Protein AF-A0A1M4U7E5-F1 (afdb_monomer)

Radius of gyration: 22.2 Å; Cα contacts (8 Å, |Δi|>4): 47; chains: 1; bounding box: 44×25×68 Å

Structure (mmCIF, N/CA/C/O backbone):
data_AF-A0A1M4U7E5-F1
#
_entry.id   AF-A0A1M4U7E5-F1
#
loop_
_atom_site.group_PDB
_atom_site.id
_atom_site.type_symbol
_atom_site.label_atom_id
_atom_site.label_alt_id
_atom_site.label_comp_id
_atom_site.label_asym_id
_atom_site.label_entity_id
_atom_site.label_seq_id
_atom_site.pdbx_PDB_ins_code
_atom_site.Cartn_x
_atom_site.Cartn_y
_atom_site.Cartn_z
_atom_site.occupancy
_atom_site.B_iso_or_equiv
_atom_site.auth_seq_id
_atom_site.auth_comp_id
_atom_site.auth_asym_id
_atom_site.auth_atom_id
_atom_site.pdbx_PDB_model_num
ATOM 1 N N . MET A 1 1 ? -0.050 -12.966 7.800 1.00 57.25 1 MET A N 1
ATOM 2 C CA . MET A 1 1 ? -0.741 -11.693 7.530 1.00 57.25 1 MET A CA 1
ATOM 3 C C . MET A 1 1 ? -2.253 -11.794 7.336 1.00 57.25 1 MET A C 1
ATOM 5 O O . MET A 1 1 ? -2.957 -11.485 8.278 1.00 57.25 1 MET A O 1
ATOM 9 N N . TYR A 1 2 ? -2.811 -12.243 6.198 1.00 59.78 2 TYR A N 1
ATOM 10 C CA . TYR A 1 2 ? -4.286 -12.225 6.025 1.00 59.78 2 TYR A CA 1
ATOM 11 C C . TYR A 1 2 ? -5.045 -13.084 7.056 1.00 59.78 2 TYR A C 1
ATOM 13 O O . TYR A 1 2 ? -6.093 -12.684 7.547 1.00 59.78 2 TYR A O 1
ATOM 21 N N . LYS A 1 3 ? -4.480 -14.237 7.428 1.00 64.25 3 LYS A N 1
ATOM 22 C CA . LYS A 1 3 ? -5.052 -15.119 8.454 1.00 64.25 3 LYS A CA 1
ATOM 23 C C . LYS A 1 3 ? -5.071 -14.454 9.839 1.00 64.25 3 LYS A C 1
ATOM 25 O O . LYS A 1 3 ? -6.101 -14.438 10.490 1.00 64.25 3 LYS A O 1
ATOM 30 N N . GLU A 1 4 ? -3.977 -13.789 10.210 1.00 65.12 4 GLU A N 1
ATOM 31 C CA . GLU A 1 4 ? -3.864 -13.024 11.464 1.00 65.12 4 GLU A CA 1
ATOM 32 C C . GLU A 1 4 ? -4.831 -11.838 11.503 1.00 65.12 4 GLU A C 1
ATOM 34 O O . GLU A 1 4 ? -5.372 -11.519 12.555 1.00 65.12 4 GLU A O 1
ATOM 39 N N . ILE A 1 5 ? -5.097 -11.215 10.348 1.00 66.19 5 ILE A N 1
ATOM 40 C CA . 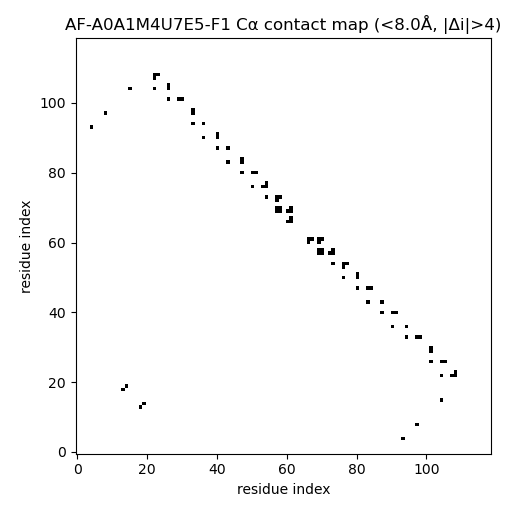ILE A 1 5 ? -6.083 -10.138 10.225 1.00 66.19 5 ILE A CA 1
ATOM 41 C C . ILE A 1 5 ? -7.494 -10.651 10.538 1.00 66.19 5 ILE A C 1
ATOM 43 O O . ILE A 1 5 ? -8.235 -9.983 11.255 1.00 66.19 5 ILE A O 1
ATOM 47 N N . GLN A 1 6 ? -7.854 -11.830 10.025 1.00 70.19 6 GLN A N 1
ATOM 48 C CA . GLN A 1 6 ? -9.155 -12.457 10.282 1.00 70.19 6 GLN A CA 1
ATOM 49 C C . GLN A 1 6 ? -9.284 -12.971 11.718 1.00 70.19 6 GLN A C 1
ATOM 51 O O . GLN A 1 6 ? -10.356 -12.879 12.311 1.00 70.19 6 GLN A O 1
ATOM 56 N N . ASP A 1 7 ? -8.202 -13.506 12.280 1.00 74.50 7 ASP A N 1
ATOM 57 C CA . ASP A 1 7 ? -8.183 -13.974 13.665 1.00 74.50 7 ASP A CA 1
ATOM 58 C C . ASP A 1 7 ? -8.307 -12.793 14.643 1.00 74.50 7 ASP A C 1
ATOM 60 O O . ASP A 1 7 ? -9.056 -12.875 15.618 1.00 74.50 7 ASP A O 1
ATOM 64 N N . HIS A 1 8 ? -7.664 -11.660 14.338 1.00 72.38 8 HIS A N 1
ATOM 65 C CA . HIS A 1 8 ? -7.818 -10.415 15.095 1.00 72.38 8 HIS A CA 1
ATOM 66 C C . HIS A 1 8 ? -9.222 -9.809 14.945 1.00 72.38 8 HIS A C 1
ATOM 68 O O . HIS A 1 8 ? -9.803 -9.369 15.931 1.00 72.38 8 HIS A O 1
ATOM 74 N N . GLU A 1 9 ? -9.808 -9.837 13.744 1.00 70.50 9 GLU A N 1
ATOM 75 C CA . GLU A 1 9 ? -11.192 -9.396 13.494 1.00 70.50 9 GLU A CA 1
ATOM 76 C C . GLU A 1 9 ? -12.196 -10.207 14.328 1.00 70.50 9 GLU A C 1
ATOM 78 O O . GLU A 1 9 ? -13.006 -9.627 15.051 1.00 70.50 9 GLU A O 1
ATOM 83 N N . LYS A 1 10 ? -12.070 -11.540 14.334 1.00 76.12 10 LYS A N 1
ATOM 84 C CA . LYS A 1 10 ? -12.894 -12.420 15.179 1.00 76.12 10 LYS A CA 1
ATOM 85 C C . LYS A 1 10 ? -12.700 -12.156 16.667 1.00 76.12 10 LYS A C 1
ATOM 87 O O . LYS A 1 10 ? -13.672 -12.181 17.416 1.00 76.12 10 LYS A O 1
ATOM 92 N N . TRP A 1 11 ? -11.463 -11.914 17.098 1.00 75.00 11 TRP A N 1
ATOM 93 C CA . TRP A 1 11 ? -11.176 -11.583 18.491 1.00 75.00 11 TRP A CA 1
ATOM 94 C C . TRP A 1 11 ? -11.857 -10.273 18.900 1.00 75.00 11 TRP A C 1
ATOM 96 O O . TRP A 1 11 ? -12.497 -10.217 19.946 1.00 75.00 11 TRP A O 1
ATOM 106 N N . VAL A 1 12 ? -11.794 -9.239 18.059 1.00 71.38 12 VAL A N 1
ATOM 107 C CA . VAL A 1 12 ? -12.451 -7.954 18.329 1.00 71.38 12 VAL A CA 1
ATOM 108 C C . VAL A 1 12 ? -13.974 -8.081 18.325 1.00 71.38 12 VAL A C 1
ATOM 110 O O . VAL A 1 12 ? -14.621 -7.543 19.222 1.00 71.38 12 VAL A O 1
ATOM 113 N N . GLU A 1 13 ? -14.559 -8.819 17.381 1.00 71.50 13 GLU A N 1
ATOM 114 C CA . GLU A 1 13 ? -16.003 -9.093 17.379 1.00 71.50 13 GLU A CA 1
ATOM 115 C C . GLU A 1 13 ? -16.464 -9.843 18.638 1.00 71.50 13 GLU A C 1
ATOM 117 O O . GLU A 1 13 ? -17.524 -9.534 19.189 1.00 71.50 13 GLU A O 1
ATOM 122 N N . ASP A 1 14 ? -15.674 -10.807 19.116 1.00 76.44 14 ASP A N 1
ATOM 123 C CA . ASP A 1 14 ? -15.959 -11.543 20.350 1.00 76.44 14 ASP A CA 1
ATOM 124 C C . ASP A 1 14 ? -15.886 -10.625 21.581 1.00 76.44 14 ASP A C 1
ATOM 126 O O . ASP A 1 14 ? -16.777 -10.647 22.433 1.00 76.44 14 ASP A O 1
ATOM 130 N N . GLN A 1 15 ? -14.891 -9.734 21.633 1.00 68.38 15 GLN A N 1
ATOM 131 C CA . GLN A 1 15 ? -14.769 -8.744 22.706 1.00 68.38 15 GLN A CA 1
ATOM 132 C C . GLN A 1 15 ? -15.886 -7.689 22.689 1.00 68.38 15 GLN A C 1
ATOM 134 O O . GLN A 1 15 ? -16.287 -7.223 23.752 1.00 68.38 15 GLN A O 1
ATOM 139 N N . ILE A 1 16 ? -16.430 -7.340 21.517 1.00 65.38 16 ILE A N 1
ATOM 140 C CA . ILE A 1 16 ? -17.609 -6.463 21.408 1.00 65.38 16 ILE A CA 1
ATOM 141 C C . ILE A 1 16 ? -18.863 -7.152 21.969 1.00 65.38 16 ILE A C 1
ATOM 143 O O . ILE A 1 16 ? -19.703 -6.493 22.581 1.00 65.38 16 ILE A O 1
ATOM 147 N N . LYS A 1 17 ? -19.012 -8.469 21.767 1.00 70.75 17 LYS A N 1
ATOM 148 C CA . LYS A 1 17 ? -20.174 -9.236 22.252 1.00 70.75 17 LYS A CA 1
ATOM 149 C C . LYS A 1 17 ? -20.095 -9.573 23.738 1.00 70.75 17 LYS A C 1
ATOM 151 O O . LYS A 1 17 ? -21.134 -9.643 24.389 1.00 70.75 17 LYS A O 1
ATOM 156 N N . ASN A 1 18 ? -18.897 -9.816 24.265 1.00 69.38 18 ASN A N 1
ATOM 157 C CA . ASN A 1 18 ? -18.695 -10.207 25.656 1.00 69.38 18 ASN A CA 1
ATOM 158 C C . ASN A 1 18 ? -17.479 -9.464 26.246 1.00 69.38 18 ASN A C 1
ATOM 160 O O . ASN A 1 18 ? -16.373 -10.016 26.292 1.00 69.38 18 ASN A O 1
ATOM 164 N N . PRO A 1 19 ? -17.651 -8.193 26.654 1.00 64.44 19 PRO A N 1
ATOM 165 C CA . PRO A 1 19 ? -16.545 -7.333 27.057 1.00 64.44 19 PRO A CA 1
ATOM 166 C C . PRO A 1 19 ? -15.887 -7.845 28.340 1.00 64.44 19 PRO A C 1
ATOM 168 O O . PRO A 1 19 ? -16.451 -7.763 29.429 1.00 64.44 19 PRO A O 1
ATOM 171 N N . LYS A 1 20 ? -14.658 -8.360 28.223 1.00 63.44 20 LYS A N 1
ATOM 172 C CA . LYS A 1 20 ? -13.846 -8.808 29.371 1.00 63.44 20 LYS A CA 1
ATOM 173 C C . LYS A 1 20 ? -12.900 -7.724 29.911 1.00 63.44 20 LYS A C 1
ATOM 175 O O . LYS A 1 20 ? -12.068 -8.016 30.767 1.00 63.44 20 LYS A O 1
ATOM 180 N N . GLY A 1 21 ? -13.003 -6.481 29.433 1.00 66.75 21 GLY A N 1
ATOM 181 C CA . GLY A 1 21 ? -12.121 -5.382 29.833 1.00 66.75 21 GLY A CA 1
ATOM 182 C C . GLY A 1 21 ? -12.553 -4.012 29.302 1.00 66.75 21 GLY A C 1
ATOM 183 O O . GLY A 1 21 ? -13.601 -3.877 28.684 1.00 66.75 21 GLY A O 1
ATOM 184 N N . SER A 1 22 ? -11.729 -2.989 29.552 1.00 69.50 22 SER A N 1
ATOM 185 C CA . SER A 1 22 ? -11.995 -1.606 29.127 1.00 69.50 22 SER A CA 1
ATOM 186 C C . SER A 1 22 ? -11.876 -1.447 27.608 1.00 69.50 22 SER A C 1
ATOM 188 O O . SER A 1 22 ? -10.819 -1.715 27.032 1.00 69.50 22 SER A O 1
ATOM 190 N N . TYR A 1 23 ? -12.917 -0.926 26.958 1.00 69.06 23 TYR A N 1
ATOM 191 C CA . TYR A 1 23 ? -12.917 -0.667 25.512 1.00 69.06 23 TYR A CA 1
ATOM 192 C C . TYR A 1 23 ? -11.795 0.290 25.074 1.00 69.06 23 TYR A C 1
ATOM 194 O O . TYR A 1 23 ? -11.323 0.220 23.940 1.00 69.06 23 TYR A O 1
ATOM 202 N N . PHE A 1 24 ? -11.303 1.144 25.978 1.00 70.00 24 PHE A N 1
ATOM 203 C CA . PHE A 1 24 ? -10.225 2.093 25.693 1.00 70.00 24 PHE A CA 1
ATOM 204 C C . PHE A 1 24 ? -8.874 1.409 25.412 1.00 70.00 24 PHE A C 1
ATOM 206 O O . PHE A 1 24 ? -8.133 1.832 24.523 1.00 70.00 24 PHE A O 1
ATOM 213 N N . SER A 1 25 ? -8.542 0.330 26.133 1.00 72.38 25 SER A N 1
ATOM 214 C CA . SER A 1 25 ? -7.288 -0.404 25.900 1.00 72.38 25 SER A CA 1
ATOM 215 C C . SER A 1 25 ? -7.341 -1.207 24.599 1.00 72.38 25 SER A C 1
ATOM 217 O O . SER A 1 25 ? -6.350 -1.248 23.866 1.00 72.38 25 SER A O 1
ATOM 219 N N . MET A 1 26 ? -8.508 -1.768 24.269 1.00 72.06 26 MET A N 1
ATOM 220 C CA . MET A 1 26 ? -8.747 -2.440 22.989 1.00 72.06 26 MET A CA 1
ATOM 221 C C . MET A 1 26 ? -8.631 -1.469 21.815 1.00 72.06 26 MET A C 1
ATOM 223 O O . MET A 1 26 ? -7.966 -1.783 20.830 1.00 72.06 26 MET A O 1
ATOM 227 N N . LEU A 1 27 ? -9.203 -0.269 21.939 1.00 75.81 27 LEU A N 1
ATOM 228 C CA . LEU A 1 27 ? -9.153 0.757 20.898 1.00 75.81 27 LEU A CA 1
ATOM 229 C C . LEU A 1 27 ? -7.711 1.189 20.594 1.00 75.81 27 LEU A C 1
ATOM 231 O O . LEU A 1 27 ? -7.317 1.224 19.429 1.00 75.81 27 LEU A O 1
ATOM 235 N N . LYS A 1 28 ? -6.891 1.400 21.632 1.00 78.12 28 LYS A N 1
ATOM 236 C CA . LYS A 1 28 ? -5.465 1.741 21.487 1.00 78.12 28 LYS A CA 1
ATOM 237 C C . LYS A 1 28 ? -4.648 0.621 20.832 1.00 78.12 28 LYS A C 1
ATOM 239 O O . LYS A 1 28 ? -3.752 0.891 20.031 1.00 78.12 28 LYS A O 1
ATOM 244 N N . TYR A 1 29 ? -4.940 -0.640 21.158 1.00 78.31 29 TYR A N 1
ATOM 245 C CA . TYR A 1 29 ? -4.298 -1.781 20.499 1.00 78.31 29 TYR A CA 1
ATOM 246 C C . TYR A 1 29 ? -4.686 -1.856 19.018 1.00 78.31 29 TYR A C 1
ATOM 248 O O . TYR A 1 29 ? -3.830 -2.043 18.152 1.00 78.31 29 TYR A O 1
ATOM 256 N N . HIS A 1 30 ? -5.966 -1.650 18.714 1.00 78.88 30 HIS A N 1
ATOM 257 C CA . HIS A 1 30 ? -6.466 -1.724 17.349 1.00 78.88 30 HIS A CA 1
ATOM 258 C C . HIS A 1 30 ? -5.942 -0.582 16.469 1.00 78.88 30 HIS A C 1
ATOM 260 O O . HIS A 1 30 ? -5.566 -0.818 15.323 1.00 78.88 30 HIS A O 1
ATOM 266 N N . GLU A 1 31 ? -5.822 0.625 17.021 1.00 80.88 31 GLU A N 1
ATOM 267 C CA . GLU A 1 31 ? -5.200 1.774 16.356 1.00 80.88 31 GLU A CA 1
ATOM 268 C C . GLU A 1 31 ? -3.746 1.483 15.958 1.00 80.88 31 GLU A C 1
ATOM 270 O O . GLU A 1 31 ? -3.341 1.754 14.824 1.00 80.88 31 GLU A O 1
ATOM 275 N N . ARG A 1 32 ? -2.967 0.848 16.847 1.00 83.00 32 ARG A N 1
ATOM 276 C CA . ARG A 1 32 ? -1.593 0.434 16.528 1.00 83.00 32 ARG A CA 1
ATOM 277 C C . ARG A 1 32 ? -1.560 -0.549 15.357 1.00 83.00 32 ARG A C 1
ATOM 279 O O . ARG A 1 32 ? -0.695 -0.428 14.494 1.00 83.00 32 ARG A O 1
ATOM 286 N N . GLN A 1 33 ? -2.491 -1.497 15.312 1.00 80.00 33 GLN A N 1
ATOM 287 C CA . GLN A 1 33 ? -2.590 -2.462 14.215 1.00 80.00 33 GLN A CA 1
ATOM 288 C C . GLN A 1 33 ? -2.959 -1.780 12.884 1.00 80.00 33 GLN A C 1
ATOM 290 O O . GLN A 1 33 ? -2.380 -2.095 11.844 1.00 80.00 33 GLN A O 1
ATOM 295 N N . ILE A 1 34 ? -3.840 -0.774 12.909 1.00 81.81 34 ILE A N 1
ATOM 296 C CA . ILE A 1 34 ? -4.148 0.045 11.725 1.00 81.81 34 ILE A CA 1
ATOM 297 C C . ILE A 1 34 ? -2.896 0.794 11.241 1.00 81.81 34 ILE A C 1
ATOM 299 O O . ILE A 1 34 ? -2.621 0.792 10.041 1.00 81.81 34 ILE A O 1
ATOM 303 N N . GLN A 1 35 ? -2.101 1.384 12.143 1.00 82.56 35 GLN A N 1
ATOM 304 C CA . GLN A 1 35 ? -0.845 2.062 11.781 1.00 82.56 35 GLN A CA 1
ATOM 305 C C . GLN A 1 35 ? 0.162 1.122 11.101 1.00 82.56 35 GLN A C 1
ATOM 307 O O . GLN A 1 35 ? 0.817 1.519 10.138 1.00 82.56 35 GLN A O 1
ATOM 312 N N . TRP A 1 36 ? 0.266 -0.129 11.557 1.00 81.56 36 TRP A N 1
ATOM 313 C CA . TRP A 1 36 ? 1.113 -1.137 10.910 1.00 81.56 36 TRP A CA 1
ATOM 314 C C . TRP A 1 36 ? 0.682 -1.412 9.464 1.00 81.56 36 TRP A C 1
ATOM 316 O O . TRP A 1 36 ? 1.522 -1.393 8.563 1.00 81.56 36 TRP A O 1
ATOM 326 N N . LEU A 1 37 ? -0.622 -1.570 9.217 1.00 80.38 37 LEU A N 1
ATOM 327 C CA . LEU A 1 37 ? -1.143 -1.727 7.854 1.00 80.38 37 LEU A CA 1
ATOM 328 C C . LEU A 1 37 ? -0.917 -0.474 6.995 1.00 80.38 37 LEU A C 1
ATOM 330 O O . LEU A 1 37 ? -0.627 -0.578 5.803 1.00 80.38 37 LEU A O 1
ATOM 334 N N . GLN A 1 38 ? -1.021 0.725 7.578 1.00 80.62 38 GLN A N 1
ATOM 335 C CA . GLN A 1 38 ? -0.687 1.963 6.868 1.00 80.62 38 GLN A CA 1
ATOM 336 C C . GLN A 1 38 ? 0.782 1.998 6.441 1.00 80.62 38 GLN A C 1
ATOM 338 O O . GLN A 1 38 ? 1.068 2.362 5.299 1.00 80.62 38 GLN A O 1
ATOM 343 N N . HIS A 1 39 ? 1.698 1.595 7.324 1.00 84.88 39 HIS A N 1
ATOM 344 C CA . HIS A 1 39 ? 3.123 1.542 7.010 1.00 84.88 39 HIS A CA 1
ATOM 345 C C . HIS A 1 39 ? 3.404 0.582 5.847 1.00 84.88 39 HIS A C 1
ATOM 347 O O . HIS A 1 39 ? 4.134 0.923 4.918 1.00 84.88 39 HIS A O 1
ATOM 353 N N . GLU A 1 40 ? 2.786 -0.598 5.847 1.00 85.06 40 GLU A N 1
ATOM 354 C CA . GLU A 1 40 ? 2.934 -1.563 4.755 1.00 85.06 40 GLU A CA 1
ATOM 355 C C . GLU A 1 40 ? 2.422 -1.002 3.416 1.00 85.06 40 GLU A C 1
ATOM 357 O O . GLU A 1 40 ? 3.095 -1.138 2.391 1.00 85.06 40 GLU A O 1
ATOM 362 N N . ARG A 1 41 ? 1.289 -0.279 3.417 1.00 87.62 41 ARG A N 1
ATOM 363 C CA . ARG A 1 41 ? 0.778 0.408 2.213 1.00 87.62 41 ARG A CA 1
ATOM 364 C C . ARG A 1 41 ? 1.753 1.452 1.675 1.00 87.62 41 ARG A C 1
ATOM 366 O O . ARG A 1 41 ? 1.933 1.527 0.461 1.00 87.62 41 ARG A O 1
ATOM 373 N N . LEU A 1 42 ? 2.387 2.238 2.548 1.00 86.06 42 LEU A N 1
ATOM 374 C CA . LEU A 1 42 ? 3.384 3.236 2.143 1.00 86.06 42 LEU A CA 1
ATOM 375 C C . LEU A 1 42 ? 4.607 2.579 1.499 1.00 86.06 42 LEU A C 1
ATOM 377 O O . LEU A 1 42 ? 5.058 3.027 0.445 1.00 86.06 42 LEU A O 1
ATOM 381 N N . VAL A 1 43 ? 5.106 1.491 2.090 1.00 88.88 43 VAL A N 1
ATOM 382 C CA . VAL A 1 43 ? 6.225 0.725 1.524 1.00 88.88 43 VAL A CA 1
ATOM 383 C C . VAL A 1 43 ? 5.839 0.133 0.168 1.00 88.88 43 VAL A C 1
ATOM 385 O O . VAL A 1 43 ? 6.601 0.264 -0.789 1.00 88.88 43 VAL A O 1
ATOM 388 N N . HIS A 1 44 ? 4.643 -0.449 0.036 1.00 87.00 44 HIS A N 1
ATOM 389 C CA . HIS A 1 44 ? 4.164 -0.955 -1.252 1.00 87.00 44 HIS A CA 1
ATOM 390 C C . HIS A 1 44 ? 4.051 0.140 -2.312 1.00 87.00 44 HIS A C 1
ATOM 392 O O . HIS A 1 44 ? 4.461 -0.083 -3.452 1.00 87.00 44 HIS A O 1
ATOM 398 N N . LEU A 1 45 ? 3.535 1.317 -1.952 1.00 87.81 45 LEU A N 1
ATOM 399 C CA . LEU A 1 45 ? 3.442 2.451 -2.866 1.00 87.81 45 LEU A CA 1
ATOM 400 C C . LEU A 1 45 ? 4.833 2.899 -3.329 1.00 87.81 45 LEU A C 1
ATOM 402 O O . LEU A 1 45 ? 5.054 3.056 -4.528 1.00 87.81 45 LEU A O 1
ATOM 406 N N . LEU A 1 46 ? 5.784 3.032 -2.400 1.00 90.75 46 LEU A N 1
ATOM 407 C CA . LEU A 1 46 ? 7.161 3.422 -2.702 1.00 90.75 46 LEU A CA 1
ATOM 408 C C . LEU A 1 46 ? 7.835 2.431 -3.660 1.00 90.75 46 LEU A C 1
ATOM 410 O O . LEU A 1 46 ? 8.417 2.838 -4.665 1.00 90.75 46 LEU A O 1
ATOM 414 N N . VAL A 1 47 ? 7.712 1.130 -3.383 1.00 90.38 47 VAL A N 1
ATOM 415 C CA . VAL A 1 47 ? 8.279 0.076 -4.237 1.00 90.38 47 VAL A CA 1
ATOM 416 C C . VAL A 1 47 ? 7.602 0.055 -5.613 1.00 90.38 47 VAL A C 1
ATOM 418 O O . VAL A 1 47 ? 8.283 -0.105 -6.622 1.00 90.38 47 VAL A O 1
ATOM 421 N N . THR A 1 48 ? 6.287 0.283 -5.687 1.00 89.88 48 THR A N 1
ATOM 422 C CA . THR A 1 48 ? 5.554 0.328 -6.967 1.00 89.88 48 THR A CA 1
ATOM 423 C C . THR A 1 48 ? 5.973 1.527 -7.817 1.00 89.88 48 THR A C 1
ATOM 425 O O . THR A 1 48 ? 6.186 1.374 -9.018 1.00 89.88 48 THR A O 1
ATOM 428 N N . ILE A 1 49 ? 6.156 2.705 -7.208 1.00 90.69 49 ILE A N 1
ATOM 429 C CA . ILE A 1 49 ? 6.667 3.896 -7.904 1.00 90.69 49 ILE A CA 1
ATOM 430 C C . ILE A 1 49 ? 8.088 3.644 -8.416 1.00 90.69 49 ILE A C 1
ATOM 432 O O . ILE A 1 49 ? 8.386 3.974 -9.562 1.00 90.69 49 ILE A O 1
ATOM 436 N N . LEU A 1 50 ? 8.948 3.015 -7.609 1.00 93.44 50 LEU A N 1
ATOM 437 C CA . LEU A 1 50 ? 10.303 2.660 -8.029 1.00 93.44 50 LEU A CA 1
ATOM 438 C C . LEU A 1 50 ? 10.2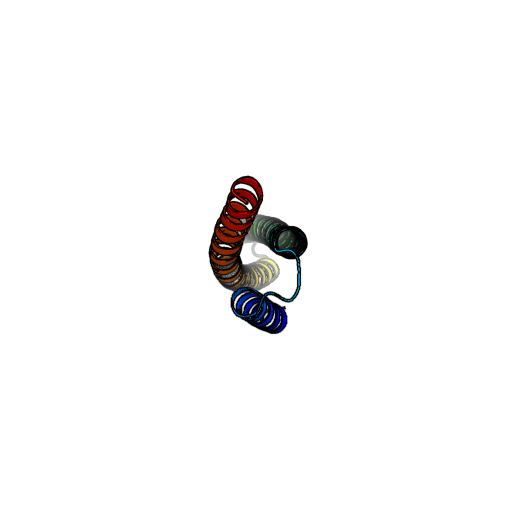85 1.729 -9.251 1.00 93.44 50 LEU A C 1
ATOM 440 O O . LEU A 1 50 ? 10.949 2.023 -10.243 1.00 93.44 50 LEU A O 1
ATOM 444 N N . ILE A 1 51 ? 9.477 0.662 -9.215 1.00 91.44 51 ILE A N 1
ATOM 445 C CA . ILE A 1 51 ? 9.305 -0.260 -10.349 1.00 91.44 51 ILE A CA 1
ATOM 446 C C . ILE A 1 51 ? 8.776 0.492 -11.576 1.00 91.44 51 ILE A C 1
ATOM 448 O O . ILE A 1 51 ? 9.308 0.312 -12.667 1.00 91.44 51 ILE A O 1
ATOM 452 N N . ALA A 1 52 ? 7.778 1.364 -11.416 1.00 90.62 52 ALA A N 1
ATOM 453 C CA . ALA A 1 52 ? 7.220 2.150 -12.515 1.00 90.62 52 ALA A CA 1
ATOM 454 C C . ALA A 1 52 ? 8.274 3.055 -13.175 1.00 90.62 52 ALA A C 1
ATOM 456 O O . ALA A 1 52 ? 8.379 3.089 -14.401 1.00 90.62 52 ALA A O 1
ATOM 457 N N . VAL A 1 53 ? 9.109 3.733 -12.383 1.00 93.31 53 VAL A N 1
ATOM 458 C CA . VAL A 1 53 ? 10.225 4.536 -12.907 1.00 93.31 53 VAL A CA 1
ATOM 459 C C . VAL A 1 53 ? 11.257 3.647 -13.612 1.00 93.31 53 VAL A C 1
ATOM 461 O O . VAL A 1 53 ? 11.716 3.994 -14.700 1.00 93.31 53 VAL A O 1
ATOM 464 N N . SER A 1 54 ? 11.582 2.472 -13.063 1.00 90.94 54 SER A N 1
ATOM 465 C CA . SER A 1 54 ? 12.475 1.504 -13.721 1.00 90.94 54 SER A CA 1
ATOM 466 C C . SER A 1 54 ? 11.914 0.974 -15.046 1.00 90.94 54 SER A C 1
ATOM 468 O O . SER A 1 54 ? 12.680 0.766 -15.988 1.00 90.94 54 SER A O 1
ATOM 470 N N . ILE A 1 55 ? 10.595 0.792 -15.155 1.00 90.31 55 ILE A N 1
ATOM 471 C CA . ILE A 1 55 ? 9.910 0.423 -16.405 1.00 90.31 55 ILE A CA 1
ATOM 472 C C . ILE A 1 55 ? 10.075 1.533 -17.444 1.00 90.31 55 ILE A C 1
ATOM 474 O O . ILE A 1 55 ? 10.456 1.246 -18.578 1.00 90.31 55 ILE A O 1
ATOM 478 N N . LEU A 1 56 ? 9.842 2.795 -17.063 1.00 91.81 56 LEU A N 1
ATOM 479 C CA . LEU A 1 56 ? 10.020 3.946 -17.958 1.00 91.81 56 LEU A CA 1
ATOM 480 C C . LEU A 1 56 ? 11.469 4.063 -18.444 1.00 91.81 56 LEU A C 1
ATOM 482 O O . LEU A 1 56 ? 11.707 4.271 -19.632 1.00 91.81 56 LEU A O 1
ATOM 486 N N . PHE A 1 57 ? 12.435 3.863 -17.546 1.00 90.44 57 PHE A N 1
ATOM 487 C CA . PHE A 1 57 ? 13.855 3.870 -17.892 1.00 90.44 57 PHE A CA 1
ATOM 488 C C . PHE A 1 57 ? 14.230 2.715 -18.832 1.00 90.44 57 PHE A C 1
ATOM 490 O O . PHE A 1 57 ? 14.929 2.918 -19.823 1.00 90.44 57 PHE A O 1
ATOM 497 N N . SER A 1 58 ? 13.708 1.512 -18.579 1.00 87.69 58 SER A N 1
ATOM 498 C CA . SER A 1 58 ? 13.914 0.349 -19.456 1.00 87.69 58 SER A CA 1
ATOM 499 C C . SER A 1 58 ? 13.291 0.569 -20.840 1.00 87.69 58 SER A C 1
ATOM 501 O O . SER A 1 58 ? 13.892 0.213 -21.850 1.00 87.69 58 SER A O 1
ATOM 503 N N . CYS A 1 59 ? 12.120 1.212 -20.898 1.00 87.44 59 CYS A N 1
ATOM 504 C CA . CYS A 1 59 ? 11.455 1.597 -22.143 1.00 87.44 59 CYS A CA 1
ATOM 505 C C . CYS A 1 59 ? 12.287 2.615 -22.941 1.00 87.44 59 CYS A C 1
ATOM 507 O O . CYS A 1 59 ? 12.482 2.450 -24.142 1.00 87.44 59 CYS A O 1
ATOM 509 N N . TRP A 1 60 ? 12.855 3.623 -22.272 1.00 89.81 60 TRP A N 1
ATOM 510 C CA . TRP A 1 60 ? 13.751 4.594 -22.906 1.00 89.81 60 TRP A CA 1
ATOM 511 C C . TRP A 1 60 ? 14.988 3.932 -23.536 1.00 89.81 60 TRP A C 1
ATOM 513 O O . TRP A 1 60 ? 15.361 4.247 -24.669 1.00 89.81 60 TRP A O 1
ATOM 523 N N . ILE A 1 61 ? 15.607 2.978 -22.832 1.00 87.75 61 ILE A N 1
ATOM 524 C CA . ILE A 1 61 ? 16.757 2.218 -23.347 1.00 87.75 61 ILE A CA 1
ATOM 525 C C . ILE A 1 61 ? 16.355 1.381 -24.565 1.00 87.75 61 ILE A C 1
ATOM 527 O O . ILE A 1 61 ? 17.076 1.388 -25.557 1.00 87.75 61 ILE A O 1
ATOM 531 N N . LEU A 1 62 ? 15.196 0.717 -24.532 1.00 86.44 62 LEU A N 1
ATOM 532 C CA . LEU A 1 62 ? 14.684 -0.059 -25.670 1.00 86.44 62 LEU A CA 1
ATOM 533 C C . LEU A 1 62 ? 14.428 0.788 -26.922 1.00 86.44 62 LEU A C 1
ATOM 535 O O . LEU A 1 62 ? 14.623 0.308 -28.032 1.00 86.44 62 LEU A O 1
ATOM 539 N N . LEU A 1 63 ? 13.981 2.036 -26.755 1.00 86.25 63 LEU A N 1
ATOM 540 C CA . LEU A 1 63 ? 13.724 2.946 -27.876 1.00 86.25 63 LEU A CA 1
ATOM 541 C C . LEU A 1 63 ? 15.009 3.531 -28.478 1.00 86.25 63 LEU A C 1
ATOM 543 O O . LEU A 1 63 ? 15.022 3.904 -29.648 1.00 86.25 63 LEU A O 1
ATOM 547 N N . THR A 1 64 ? 16.072 3.647 -27.681 1.00 88.50 64 THR A N 1
ATOM 548 C CA . THR A 1 64 ? 17.346 4.261 -28.096 1.00 88.50 64 THR A CA 1
ATOM 549 C C . THR A 1 64 ? 18.407 3.235 -28.492 1.00 88.50 64 THR A C 1
ATOM 551 O O . THR A 1 64 ? 19.361 3.584 -29.185 1.00 88.50 64 THR A O 1
ATOM 554 N N . THR A 1 65 ? 18.253 1.975 -28.077 1.00 80.75 65 THR A N 1
ATOM 555 C CA . THR A 1 65 ? 19.207 0.888 -28.328 1.00 80.75 65 THR A CA 1
ATOM 556 C C . THR A 1 65 ? 18.483 -0.428 -28.619 1.00 80.75 65 THR A C 1
ATOM 558 O O . THR A 1 65 ? 17.493 -0.754 -27.972 1.00 80.75 65 THR A O 1
ATOM 561 N N . GLU A 1 66 ? 19.015 -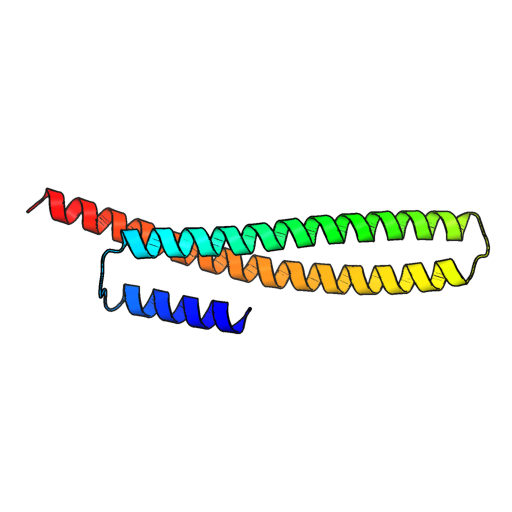1.250 -29.529 1.00 78.62 66 GLU A N 1
ATOM 562 C CA . GLU A 1 66 ? 18.488 -2.597 -29.830 1.00 78.62 66 GLU A CA 1
ATOM 563 C C . GLU A 1 66 ? 18.915 -3.645 -28.782 1.00 78.62 66 GLU A C 1
ATOM 565 O O . GLU A 1 66 ? 19.337 -4.761 -29.093 1.00 78.62 66 GLU A O 1
ATOM 570 N N . PHE A 1 67 ? 18.860 -3.289 -27.497 1.00 83.50 67 PHE A N 1
ATOM 571 C CA . PHE A 1 67 ? 19.319 -4.165 -26.428 1.00 83.50 67 PHE A CA 1
ATOM 572 C C . PHE A 1 67 ? 18.207 -5.122 -25.985 1.00 83.50 67 PHE A C 1
ATOM 574 O O . PHE A 1 67 ? 17.376 -4.798 -25.137 1.00 83.50 67 PHE A O 1
ATOM 581 N N . ILE A 1 68 ? 18.215 -6.341 -26.532 1.00 83.19 68 ILE A N 1
ATOM 582 C CA . ILE A 1 68 ? 17.216 -7.399 -26.263 1.00 83.19 68 ILE A CA 1
ATOM 583 C C . ILE A 1 68 ? 17.026 -7.659 -24.758 1.00 83.19 68 ILE A C 1
ATOM 585 O O . ILE A 1 68 ? 15.908 -7.896 -24.294 1.00 83.19 68 ILE A O 1
ATOM 589 N N . LEU A 1 69 ? 18.101 -7.559 -23.969 1.00 86.75 69 LEU A N 1
ATOM 590 C CA . LEU A 1 69 ? 18.053 -7.766 -22.521 1.00 86.75 69 LEU A CA 1
ATOM 591 C C . LEU A 1 69 ? 17.193 -6.706 -21.802 1.00 86.75 69 LEU A C 1
ATOM 593 O O . LEU A 1 69 ? 16.532 -7.031 -20.815 1.00 86.75 69 LEU A O 1
ATOM 597 N N . ALA A 1 70 ? 17.123 -5.472 -22.318 1.00 84.50 70 ALA A N 1
ATOM 598 C CA . ALA A 1 70 ? 16.229 -4.441 -21.784 1.00 84.50 70 ALA A CA 1
ATOM 599 C C . ALA A 1 70 ? 14.745 -4.791 -22.017 1.00 84.50 70 ALA A C 1
ATOM 601 O O . ALA A 1 70 ? 13.904 -4.490 -21.170 1.00 84.50 70 ALA A O 1
ATOM 602 N N . GLY A 1 71 ? 14.432 -5.514 -23.100 1.00 85.50 71 GLY A N 1
ATOM 603 C CA . GLY A 1 71 ? 13.095 -6.042 -23.398 1.00 85.50 71 GLY A CA 1
ATOM 604 C C . GLY A 1 71 ? 12.639 -7.084 -22.381 1.00 85.50 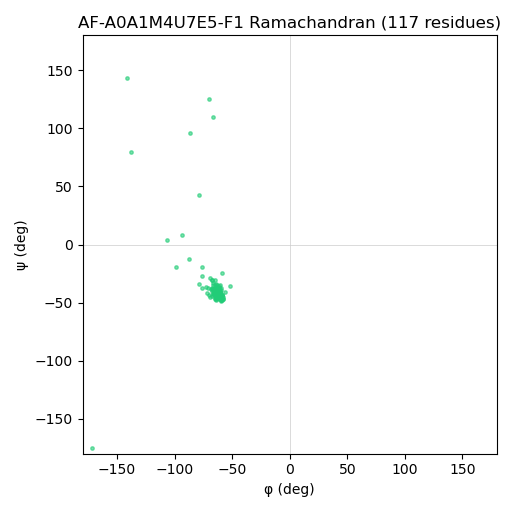71 GLY A C 1
ATOM 605 O O . GLY A 1 71 ? 11.529 -7.006 -21.852 1.00 85.50 71 GLY A O 1
ATOM 606 N N . MET A 1 72 ? 13.525 -8.025 -22.041 1.00 89.19 72 MET A N 1
ATOM 607 C CA . MET A 1 72 ? 13.251 -9.020 -20.997 1.00 89.19 72 MET A CA 1
ATOM 608 C C . MET A 1 72 ? 13.063 -8.359 -19.625 1.00 89.19 72 MET A C 1
ATOM 610 O O . MET A 1 72 ? 12.123 -8.700 -18.905 1.00 89.19 72 MET A O 1
ATOM 614 N N . LEU A 1 73 ? 13.912 -7.384 -19.280 1.00 89.00 73 LEU A N 1
ATOM 615 C CA . LEU A 1 73 ? 13.804 -6.640 -18.023 1.00 89.00 73 LEU A CA 1
ATOM 61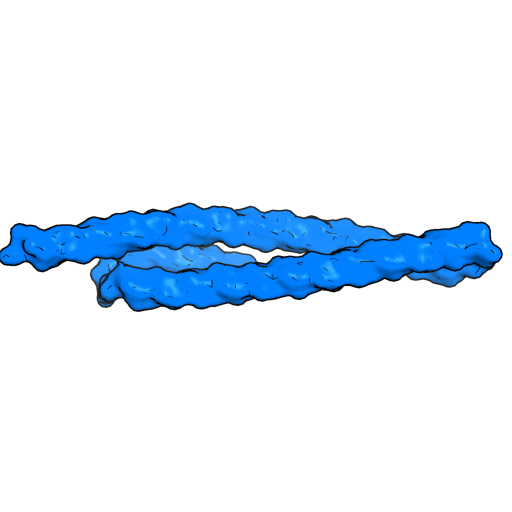6 C C . LEU A 1 73 ? 12.473 -5.880 -17.926 1.00 89.00 73 LEU A C 1
ATOM 618 O O . LEU A 1 73 ? 11.797 -5.958 -16.902 1.00 89.00 73 LEU A O 1
ATOM 622 N N . PHE A 1 74 ? 12.061 -5.206 -19.002 1.00 89.00 74 PHE A N 1
ATOM 623 C CA . PHE A 1 74 ? 10.778 -4.508 -19.076 1.00 89.00 74 PHE A CA 1
ATOM 624 C C . PHE A 1 74 ? 9.592 -5.450 -18.825 1.00 89.00 74 PHE A C 1
ATOM 626 O O . PHE A 1 74 ? 8.694 -5.121 -18.045 1.00 89.00 74 PHE A O 1
ATOM 633 N N . PHE A 1 75 ? 9.598 -6.639 -19.435 1.00 90.38 75 PHE A N 1
ATOM 634 C CA . PHE A 1 75 ? 8.527 -7.620 -19.252 1.00 90.38 75 PHE A CA 1
ATOM 635 C C . PHE A 1 75 ? 8.449 -8.123 -17.802 1.00 90.38 75 PHE A C 1
ATOM 637 O O . PHE A 1 75 ? 7.366 -8.151 -17.214 1.00 90.38 75 PHE A O 1
ATOM 644 N N . ILE A 1 76 ? 9.598 -8.449 -17.197 1.00 91.81 76 ILE A N 1
ATOM 645 C CA . ILE A 1 76 ? 9.677 -8.894 -15.797 1.00 91.81 76 ILE A CA 1
ATOM 646 C C . ILE A 1 76 ? 9.180 -7.796 -14.850 1.00 91.81 76 ILE A C 1
ATOM 648 O O . ILE A 1 76 ? 8.353 -8.067 -13.977 1.00 91.81 76 ILE A O 1
ATOM 652 N N . LEU A 1 77 ? 9.637 -6.554 -15.035 1.00 90.69 77 LEU A N 1
ATOM 653 C CA . LEU A 1 77 ? 9.209 -5.422 -14.211 1.00 90.69 77 LEU A CA 1
ATOM 654 C C . LEU A 1 77 ? 7.709 -5.147 -14.359 1.00 90.69 77 LEU A C 1
ATOM 656 O O . LEU A 1 77 ? 7.041 -4.863 -13.367 1.00 90.69 77 LEU A O 1
ATOM 660 N N . THR A 1 78 ? 7.160 -5.283 -15.566 1.00 88.56 78 THR A N 1
ATOM 661 C CA . THR A 1 78 ? 5.722 -5.114 -15.817 1.00 88.56 78 THR A CA 1
ATOM 662 C C . THR A 1 78 ? 4.903 -6.189 -15.104 1.00 88.56 78 THR A C 1
ATOM 664 O O . THR A 1 78 ? 3.936 -5.863 -14.413 1.00 88.56 78 THR A O 1
ATOM 667 N N . ALA A 1 79 ? 5.306 -7.460 -15.201 1.00 91.88 79 ALA A N 1
ATOM 668 C CA . ALA A 1 79 ? 4.646 -8.551 -14.484 1.00 91.88 79 ALA A CA 1
ATOM 669 C C . ALA A 1 79 ? 4.698 -8.341 -12.960 1.00 91.88 79 ALA A C 1
ATOM 671 O O . ALA A 1 79 ? 3.687 -8.504 -12.270 1.00 91.88 79 ALA A O 1
ATOM 672 N N . LEU A 1 80 ? 5.853 -7.907 -12.444 1.00 89.62 80 LEU A N 1
ATOM 673 C CA . LEU A 1 80 ? 6.026 -7.568 -11.035 1.00 89.62 80 LEU A CA 1
ATOM 674 C C . LEU A 1 80 ? 5.106 -6.411 -10.622 1.00 89.62 80 LEU A C 1
ATOM 676 O O . LEU A 1 80 ? 4.442 -6.498 -9.593 1.00 89.62 80 LEU A O 1
ATOM 680 N N . CYS A 1 81 ? 5.004 -5.366 -11.443 1.00 89.81 81 CYS A N 1
ATOM 681 C CA . CYS A 1 81 ? 4.135 -4.217 -11.196 1.00 89.81 81 CYS A CA 1
ATOM 682 C C . CYS A 1 81 ? 2.664 -4.638 -11.052 1.00 89.81 81 CYS A C 1
ATOM 684 O O . CYS A 1 81 ? 2.012 -4.280 -10.071 1.00 89.81 81 CYS A O 1
ATOM 686 N N . VAL A 1 82 ? 2.155 -5.477 -11.961 1.00 89.12 82 VAL A N 1
ATOM 687 C CA . VAL A 1 82 ? 0.774 -5.989 -11.893 1.00 89.12 82 VAL A CA 1
ATOM 688 C C . VAL A 1 82 ? 0.541 -6.803 -10.619 1.00 89.12 82 VAL A C 1
ATOM 690 O O . VAL A 1 82 ? -0.462 -6.600 -9.931 1.00 89.12 82 VAL A O 1
ATOM 693 N N . PHE A 1 83 ? 1.476 -7.689 -10.264 1.00 89.81 83 PHE A N 1
ATOM 694 C CA . PHE A 1 83 ? 1.384 -8.471 -9.029 1.00 89.81 83 PHE A CA 1
ATOM 695 C C . PHE A 1 83 ? 1.365 -7.574 -7.779 1.00 89.81 83 PHE A C 1
ATOM 697 O O . PHE A 1 83 ? 0.567 -7.794 -6.865 1.00 89.81 83 PHE A O 1
ATOM 704 N N . TYR A 1 84 ? 2.191 -6.525 -7.757 1.00 86.56 84 TYR A N 1
ATOM 705 C CA . TYR A 1 84 ? 2.238 -5.552 -6.663 1.00 86.56 84 TYR A CA 1
ATOM 706 C C . TYR A 1 84 ? 0.949 -4.732 -6.548 1.00 86.56 84 TYR A C 1
ATOM 708 O O . TYR A 1 84 ? 0.441 -4.550 -5.439 1.00 86.56 84 TYR A O 1
ATOM 716 N N . ILE A 1 85 ? 0.373 -4.298 -7.671 1.00 84.62 85 ILE A N 1
ATOM 717 C CA . ILE A 1 85 ? -0.918 -3.596 -7.699 1.00 84.62 85 ILE A CA 1
ATOM 718 C C . ILE A 1 85 ? -2.034 -4.504 -7.160 1.00 84.62 85 ILE A C 1
ATOM 720 O O . ILE A 1 85 ? -2.831 -4.080 -6.321 1.00 84.62 85 ILE A O 1
ATOM 724 N N . ALA A 1 86 ? -2.075 -5.773 -7.575 1.00 85.25 86 ALA A N 1
ATOM 725 C CA . ALA A 1 86 ? -3.046 -6.735 -7.054 1.00 85.25 86 ALA A CA 1
ATOM 726 C C . ALA A 1 86 ? -2.894 -6.944 -5.535 1.00 85.25 86 ALA A C 1
ATOM 728 O O . ALA A 1 86 ? -3.891 -6.987 -4.805 1.00 85.25 86 ALA A O 1
ATOM 729 N N . HIS A 1 87 ? -1.654 -7.021 -5.040 1.00 83.81 87 HIS A N 1
ATOM 730 C CA . HIS A 1 87 ? -1.383 -7.096 -3.604 1.00 83.81 87 HIS A CA 1
ATOM 731 C C . HIS A 1 87 ? -1.899 -5.858 -2.855 1.00 83.81 87 HIS A C 1
ATOM 733 O O . HIS A 1 87 ? -2.542 -5.994 -1.810 1.00 83.81 87 HIS A O 1
ATOM 739 N N . TYR A 1 88 ? -1.688 -4.666 -3.420 1.00 84.19 88 TYR A N 1
ATOM 740 C CA . TYR A 1 88 ? -2.149 -3.397 -2.858 1.00 84.19 88 TYR A CA 1
ATOM 741 C C . TYR A 1 88 ? -3.675 -3.350 -2.689 1.00 84.19 88 TYR A C 1
ATOM 743 O O . TYR A 1 88 ? -4.157 -3.048 -1.596 1.00 84.19 88 TYR A O 1
ATOM 751 N N . TYR A 1 89 ? -4.447 -3.736 -3.713 1.00 81.88 89 TYR A N 1
ATOM 752 C CA . TYR A 1 89 ? -5.916 -3.767 -3.621 1.00 81.88 89 TYR A CA 1
ATOM 753 C C . TYR A 1 89 ? -6.422 -4.702 -2.520 1.00 81.88 89 TYR A C 1
ATOM 755 O O . TYR A 1 89 ? -7.389 -4.394 -1.818 1.00 81.88 89 TYR A O 1
ATOM 763 N N . ARG A 1 90 ? -5.758 -5.846 -2.329 1.00 79.06 90 ARG A N 1
ATOM 764 C CA . ARG A 1 90 ? -6.121 -6.785 -1.263 1.00 79.06 90 ARG A CA 1
ATOM 765 C C . ARG A 1 90 ? -5.909 -6.178 0.127 1.00 79.06 90 ARG A C 1
ATOM 767 O O . ARG A 1 90 ? -6.724 -6.418 1.021 1.00 79.06 90 ARG A O 1
ATOM 774 N N . LEU A 1 91 ? -4.836 -5.408 0.299 1.00 79.19 91 LEU A N 1
ATOM 775 C CA . LEU A 1 91 ? -4.497 -4.748 1.558 1.00 79.19 91 LEU A CA 1
ATOM 776 C C . LEU A 1 91 ? -5.450 -3.582 1.859 1.00 79.19 91 LEU A C 1
ATOM 778 O O . LEU A 1 91 ? -5.937 -3.466 2.983 1.00 79.19 91 LEU A O 1
ATOM 782 N N . GLU A 1 92 ? -5.796 -2.784 0.848 1.00 82.25 92 GLU A N 1
ATOM 783 C CA . GLU A 1 92 ? -6.751 -1.675 0.973 1.00 82.25 92 GLU A CA 1
ATOM 784 C C . GLU A 1 92 ? -8.120 -2.156 1.474 1.00 82.25 92 GLU A C 1
ATOM 786 O O . GLU A 1 92 ? -8.655 -1.627 2.452 1.00 82.25 92 GLU A O 1
ATOM 791 N N . ASN A 1 93 ? -8.634 -3.240 0.886 1.00 83.31 93 ASN A N 1
ATOM 792 C CA . ASN A 1 93 ? -9.900 -3.844 1.301 1.00 83.31 93 ASN A CA 1
ATOM 793 C C . ASN A 1 93 ? -9.874 -4.315 2.766 1.00 83.31 93 ASN A C 1
ATOM 795 O O . ASN A 1 93 ? -10.897 -4.276 3.449 1.00 83.31 93 ASN A O 1
ATOM 799 N N . ALA A 1 94 ? -8.728 -4.798 3.259 1.00 79.56 94 ALA A N 1
ATOM 800 C CA . ALA A 1 94 ? -8.583 -5.203 4.657 1.00 79.56 94 ALA A CA 1
ATOM 801 C C . ALA A 1 94 ? -8.605 -3.995 5.604 1.00 79.56 94 ALA A C 1
ATOM 803 O O . ALA A 1 94 ? -9.320 -4.015 6.606 1.00 79.56 94 ALA A O 1
ATOM 804 N N . VAL A 1 95 ? -7.895 -2.922 5.247 1.00 79.06 95 VAL A N 1
ATOM 805 C CA . VAL A 1 95 ? -7.868 -1.687 6.040 1.00 79.06 95 VAL A CA 1
ATOM 806 C C . VAL A 1 95 ? -9.250 -1.038 6.114 1.00 79.06 95 VAL A C 1
ATOM 808 O O . VAL A 1 95 ? -9.659 -0.602 7.189 1.00 79.06 95 VAL A O 1
ATOM 811 N N . GLN A 1 96 ? -10.005 -1.014 5.013 1.00 80.94 96 GLN A N 1
ATOM 812 C CA . GLN A 1 96 ? -11.369 -0.475 5.009 1.00 80.94 96 GLN A CA 1
ATOM 813 C C . GLN A 1 96 ? -12.288 -1.198 6.004 1.00 80.94 96 GLN A C 1
ATOM 815 O O . GLN A 1 96 ? -13.011 -0.537 6.752 1.00 80.94 96 GLN A O 1
ATOM 820 N N . ARG A 1 97 ? -12.223 -2.537 6.078 1.00 81.00 97 ARG A N 1
ATOM 821 C CA . ARG A 1 97 ? -12.984 -3.306 7.081 1.00 81.00 97 ARG A CA 1
ATOM 822 C C . ARG A 1 97 ? -12.575 -2.934 8.507 1.00 81.00 97 ARG A C 1
ATOM 824 O O . ARG A 1 97 ? -13.433 -2.694 9.352 1.00 81.00 97 ARG A O 1
ATOM 831 N N . TRP A 1 98 ? -11.276 -2.793 8.762 1.00 80.56 98 TRP A N 1
ATOM 832 C CA . TRP A 1 98 ? -10.764 -2.417 10.082 1.00 80.56 98 TRP A CA 1
ATOM 833 C C . TRP A 1 98 ? -11.146 -0.999 10.511 1.00 80.56 98 TRP A C 1
ATOM 835 O O . TRP A 1 98 ? -11.407 -0.774 11.691 1.00 80.56 98 TRP A O 1
ATOM 845 N N . TYR A 1 99 ? -11.261 -0.050 9.579 1.00 80.56 99 TYR A N 1
ATOM 846 C CA . TYR A 1 99 ? -11.787 1.284 9.887 1.00 80.56 99 TYR A CA 1
ATOM 847 C C . TYR A 1 9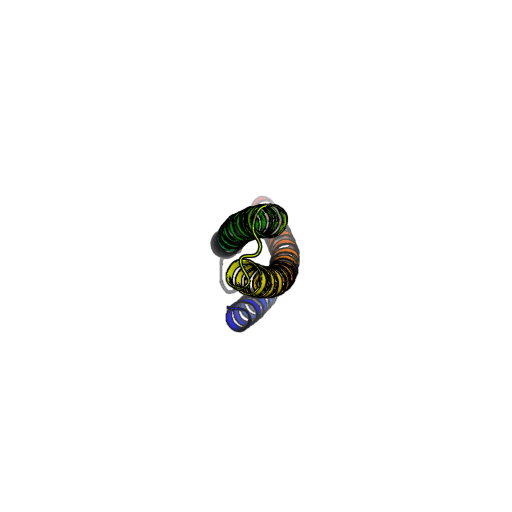9 ? -13.252 1.252 10.328 1.00 80.56 99 TYR A C 1
ATOM 849 O O . TYR A 1 99 ? -13.637 1.991 11.239 1.00 80.56 99 TYR A O 1
ATOM 857 N N . VAL A 1 100 ? -14.073 0.397 9.712 1.00 84.38 100 VAL A N 1
ATOM 858 C CA . VAL A 1 100 ? -15.472 0.216 10.126 1.00 84.38 100 VAL A CA 1
ATOM 859 C C . VAL A 1 100 ? -15.532 -0.341 11.549 1.00 84.38 100 VAL A C 1
ATOM 861 O O . VAL A 1 100 ? -16.270 0.194 12.379 1.00 84.38 100 VAL A O 1
ATOM 864 N N . LEU A 1 101 ? -14.703 -1.340 11.855 1.00 78.69 101 LEU A N 1
ATOM 865 C CA . LEU A 1 101 ? -14.631 -1.957 13.180 1.00 78.69 101 LEU A CA 1
ATOM 866 C C . LEU A 1 101 ? -14.115 -0.978 14.251 1.00 78.69 101 LEU A C 1
ATOM 868 O O . LEU A 1 101 ? -14.689 -0.867 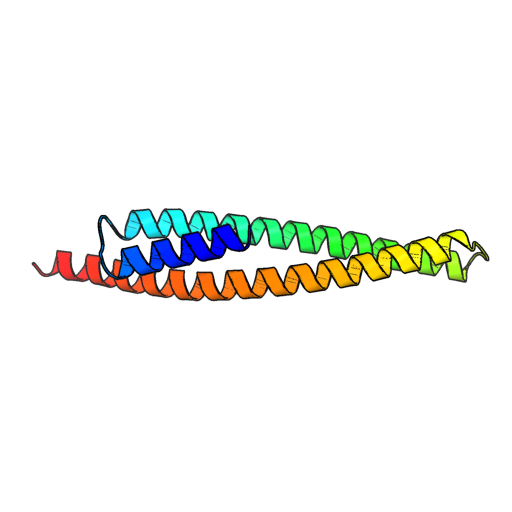15.335 1.00 78.69 101 LEU A O 1
ATOM 872 N N . TYR A 1 102 ? -13.102 -0.174 13.919 1.00 81.19 102 TYR A N 1
ATOM 873 C CA . TYR A 1 102 ? -12.615 0.910 14.775 1.00 81.19 102 TYR A CA 1
ATOM 874 C C . TYR A 1 102 ? -13.713 1.931 15.093 1.00 81.19 102 TYR A C 1
ATOM 876 O O . TYR A 1 102 ? -13.889 2.318 16.249 1.00 81.19 102 TYR A O 1
ATOM 884 N N . LYS A 1 103 ? -14.499 2.344 14.089 1.00 83.00 103 LYS A N 1
ATOM 885 C CA . LYS A 1 103 ? -15.611 3.284 14.289 1.00 83.00 103 LYS A CA 1
ATOM 886 C C . LYS A 1 103 ? -16.677 2.710 15.225 1.00 83.00 103 LYS A C 1
ATOM 888 O O . LYS A 1 103 ? -17.210 3.445 16.053 1.00 83.00 103 LYS A O 1
ATOM 893 N N . GLN A 1 104 ? -16.975 1.416 15.118 1.00 81.88 104 GLN A N 1
ATOM 894 C CA . GLN A 1 104 ? -17.909 0.742 16.024 1.00 81.88 104 GLN A CA 1
ATOM 895 C C . GLN A 1 104 ? -17.393 0.737 17.469 1.00 81.88 104 GLN A C 1
ATOM 897 O O . GLN A 1 104 ? -18.128 1.133 18.374 1.00 81.88 104 GLN A O 1
ATOM 902 N N . LEU A 1 105 ? -16.124 0.380 17.685 1.00 80.19 105 LEU A N 1
ATOM 903 C CA . LEU A 1 105 ? -15.499 0.420 19.012 1.00 80.19 105 LEU A CA 1
ATOM 904 C C . LEU A 1 105 ? -15.460 1.828 19.606 1.00 80.19 105 LEU A C 1
ATOM 906 O O . LEU A 1 105 ? -15.730 1.995 20.791 1.00 80.19 105 LEU A O 1
ATOM 910 N N . TRP A 1 106 ? -15.165 2.842 18.792 1.00 79.25 106 TRP A N 1
ATOM 911 C CA . TRP A 1 106 ? -15.153 4.235 19.236 1.00 79.25 106 TRP A CA 1
ATOM 912 C C . TRP A 1 106 ? -16.535 4.697 19.717 1.00 79.25 106 TRP A C 1
ATOM 914 O O . TRP A 1 106 ? -16.647 5.334 20.764 1.00 79.25 106 TRP A O 1
ATOM 924 N N . LEU A 1 107 ? -17.601 4.318 19.002 1.00 81.94 107 LEU A N 1
ATOM 925 C CA . LEU A 1 107 ? -18.978 4.611 19.413 1.00 81.94 107 LEU A CA 1
ATOM 926 C C . LEU A 1 107 ? -19.363 3.901 20.719 1.00 81.94 107 LEU A C 1
ATOM 928 O O . LEU A 1 107 ? -20.047 4.495 21.553 1.00 81.94 107 LEU A O 1
ATOM 932 N N . LEU A 1 108 ? -18.931 2.652 20.906 1.00 79.31 108 LEU A N 1
ATOM 933 C CA . LEU A 1 108 ? -19.177 1.893 22.137 1.00 79.31 108 LEU A CA 1
ATOM 934 C C . LEU A 1 108 ? -18.413 2.482 23.329 1.00 79.31 108 LEU A C 1
ATOM 936 O O . LEU A 1 108 ? -19.007 2.698 24.382 1.00 79.31 108 LEU A O 1
ATOM 940 N N . ALA A 1 109 ? -17.139 2.832 23.144 1.00 75.06 109 ALA A N 1
ATOM 941 C CA . ALA A 1 109 ? -16.329 3.490 24.167 1.00 75.06 109 ALA A CA 1
ATOM 942 C C . ALA A 1 109 ? -16.903 4.865 24.566 1.00 75.06 109 ALA A C 1
ATOM 944 O O . ALA A 1 109 ? -16.896 5.224 25.742 1.00 75.06 109 ALA A O 1
ATOM 945 N N . GLY A 1 110 ? -17.445 5.619 23.602 1.00 74.50 110 GLY A N 1
ATOM 946 C CA . GLY A 1 110 ? -18.127 6.888 23.867 1.00 74.50 110 GLY A CA 1
ATOM 947 C C . GLY A 1 110 ? -19.434 6.732 24.655 1.00 74.50 110 GLY A C 1
ATOM 948 O O . GLY A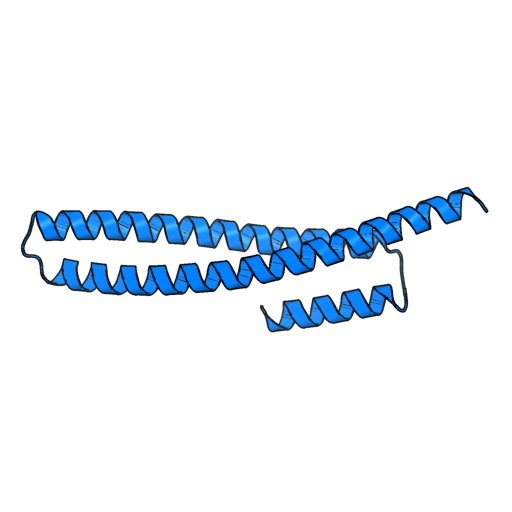 1 110 ? -19.740 7.583 25.487 1.00 74.50 110 GLY A O 1
ATOM 949 N N . LYS A 1 111 ? -20.192 5.647 24.434 1.00 69.06 111 LYS A N 1
ATOM 950 C CA . LYS A 1 111 ? -21.382 5.322 25.242 1.00 69.06 111 LYS A CA 1
ATOM 951 C C . LYS A 1 111 ? -21.013 4.910 26.666 1.00 69.06 111 LYS A C 1
ATOM 953 O O . LYS A 1 111 ? -21.583 5.455 27.601 1.00 69.06 111 LYS A O 1
ATOM 958 N N . GLU A 1 112 ? -20.003 4.055 26.830 1.00 63.00 112 GLU A N 1
ATOM 959 C CA . GLU A 1 112 ? -19.505 3.663 28.156 1.00 63.00 112 GLU A CA 1
ATOM 960 C C . GLU A 1 112 ? -19.069 4.858 29.013 1.00 63.00 112 GLU A C 1
ATOM 962 O O . GLU A 1 112 ? -19.321 4.877 30.216 1.00 63.00 112 GLU A O 1
ATOM 967 N N . GLY A 1 113 ? -18.400 5.849 28.415 1.00 59.91 113 GLY A N 1
ATOM 968 C CA . GLY A 1 113 ? -18.003 7.064 29.131 1.00 59.91 113 GLY A CA 1
ATOM 969 C C . GLY A 1 113 ? -19.202 7.894 29.592 1.00 59.91 113 GLY A C 1
ATOM 970 O O . GLY A 1 113 ? -19.173 8.458 30.680 1.00 59.91 113 GLY A O 1
ATOM 971 N N . LYS A 1 114 ? -20.276 7.914 28.796 1.00 58.66 114 LYS A N 1
ATOM 972 C CA . LYS A 1 114 ? -21.496 8.676 29.079 1.00 58.66 114 LYS A CA 1
ATOM 973 C C . LYS A 1 114 ? -22.363 8.016 30.154 1.00 58.66 114 LYS A C 1
ATOM 975 O O . LYS A 1 114 ? -22.906 8.716 31.000 1.00 58.66 114 LYS A O 1
ATOM 980 N N . ASP A 1 115 ? -22.435 6.686 30.161 1.00 55.94 115 ASP A N 1
ATOM 981 C CA . ASP A 1 115 ? -23.207 5.920 31.148 1.00 55.94 115 ASP A CA 1
ATOM 982 C C . ASP A 1 115 ? -22.578 5.991 32.558 1.00 55.94 115 ASP A C 1
ATOM 984 O O . ASP A 1 115 ? -23.300 5.976 33.557 1.00 55.94 115 ASP A O 1
ATOM 988 N N . ARG A 1 116 ? -21.245 6.153 32.656 1.00 53.31 116 ARG A N 1
ATOM 989 C CA . ARG A 1 116 ? -20.519 6.352 33.929 1.00 53.31 116 ARG A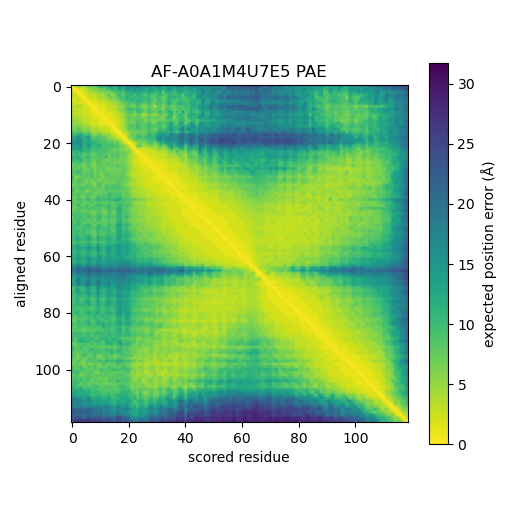 CA 1
ATOM 990 C C . ARG A 1 116 ? -20.640 7.759 34.525 1.00 53.31 116 ARG A C 1
ATOM 992 O O . ARG A 1 116 ? -20.370 7.911 35.707 1.00 53.31 116 ARG A O 1
ATOM 999 N N . GLU A 1 117 ? -21.011 8.772 33.741 1.00 52.81 117 GLU A N 1
ATOM 1000 C CA . GLU A 1 117 ? -21.247 10.142 34.239 1.00 52.81 117 GLU A CA 1
ATOM 1001 C C . GLU A 1 117 ? -22.691 10.357 34.731 1.00 52.81 117 GLU A C 1
ATOM 1003 O O . GLU A 1 117 ? -22.980 11.360 35.380 1.00 52.81 117 GLU A O 1
ATOM 1008 N N . THR A 1 118 ? -23.604 9.426 34.430 1.00 51.78 118 THR A N 1
ATOM 1009 C CA . THR A 1 118 ? -25.037 9.512 34.773 1.00 51.78 118 THR A CA 1
ATOM 1010 C C . THR A 1 118 ? -25.488 8.585 35.911 1.00 51.78 118 THR A C 1
ATOM 1012 O O . THR A 1 118 ? -26.684 8.532 36.194 1.00 51.78 118 THR A O 1
ATOM 1015 N N . SER A 1 119 ? -24.569 7.850 36.546 1.00 45.31 119 SER A N 1
ATOM 1016 C CA . SER A 1 119 ? -24.807 7.030 37.753 1.00 45.31 119 SER A CA 1
ATOM 1017 C C . SER A 1 119 ? -24.018 7.577 38.933 1.00 45.31 119 SER A C 1
ATOM 1019 O O . SER A 1 119 ? -24.564 7.543 40.056 1.00 45.31 119 SER A O 1
#

Sequence (119 aa):
MYKEIQDHEKWVEDQIKNPKGSYFSMLKYHERQIQWLQHERLVHLLVTILIAVSILFSCWILLTTEFILAGMLFFILTALCVFYIAHYYRLENAVQRWYVLYKQLWLLAGKEGKDRETS

pLDDT: mean 79.26, std 10.39, range [45.31, 93.44]

Secondary structure (DSSP, 8-state):
-HHHHHHHHHHHHHHHHS--S-HHHHHHHHHHHHHHHHHHHHHHHHHHHHHHHHHHHHHHHHHHS--HHHHHHHHHHHHHHHHHHHHHHHHHHHHHHHHHHHHHHHHHHHHHHHHTT--

Organism: NCBI:txid1120975

Solvent-accessible surface area (backbone atoms only — not comparable to full-atom values): 6569 Å² total; per-residue (Å²): 107,77,66,57,52,51,54,48,50,52,50,52,55,49,41,73,75,56,67,89,67,64,57,65,63,54,49,56,54,50,52,53,54,52,50,54,54,50,50,52,51,53,53,51,49,54,54,48,52,51,48,51,52,51,37,54,52,28,49,53,47,47,76,76,37,96,48,66,68,37,53,55,49,33,53,53,44,50,56,49,46,53,53,50,52,56,51,49,55,57,50,53,59,51,51,55,55,50,52,53,52,49,52,52,52,51,54,51,42,54,47,56,58,52,58,67,75,76,114

Mean predicted aligned error: 9.16 Å

Foldseek 3Di:
DVVVLVVVVVVLVVCVVPPPDQLVVVLVVLVVVLVVLVVVLVVLVVVLVVLVVLLVVLVVCVVVDVDVVSVVVNVVSVVVNVVSVVVNVVSVVSSVVSVVSSVVSVVVNVVVVVVVVVD